Protein AF-A0A662CV36-F1 (afdb_monomer_lite)

Sequence (87 aa):
MIQQGNLPFKLEISQEQITPRSGLAIYAEVLRALRVEEKVERQLPPPGSNRGYRPWRYVEPLLLLLYGGGRHIEDLREIREDGALRG

pLDDT: mean 92.62, std 6.28, range [57.59, 98.38]

Radius of gyration: 19.02 Å; chains: 1; bounding box: 47×27×52 Å

Foldseek 3Di:
DDDDDPDPDDDDDDPDADDPLLVLLVVVVVCVVVVVLVVQQVPDDADPDPPDDRRCVVVSLVVSCVVSVHDDPCCSVVVVVRPVNVD

Secondary structure (DSSP, 8-state):
-PPP-SSSS----------TTHHHHHHHHHHHHTTHHHHHHHHSPPPSSTTSPPHHHHHHHHHHHHHTT--SGGGHHHHHH-TTT--

Structure (mmCIF, N/CA/C/O backbone):
data_AF-A0A662CV36-F1
#
_entry.id   AF-A0A662CV36-F1
#
loop_
_atom_site.group_PDB
_atom_site.id
_atom_site.type_symbol
_atom_site.label_atom_id
_atom_site.label_alt_id
_atom_site.label_comp_id
_atom_site.label_asym_id
_atom_site.label_entity_id
_atom_site.label_seq_id
_atom_site.pdbx_PDB_ins_code
_atom_site.Cartn_x
_atom_site.Cartn_y
_atom_site.Cartn_z
_atom_site.occupancy
_atom_site.B_iso_or_equiv
_atom_site.auth_seq_id
_atom_site.auth_comp_id
_atom_site.auth_asym_id
_atom_site.auth_atom_id
_atom_site.pdbx_PDB_model_num
ATOM 1 N N . MET A 1 1 ? -7.630 7.522 33.060 1.00 69.12 1 MET A N 1
ATOM 2 C CA . MET A 1 1 ? -8.999 6.969 33.150 1.00 69.12 1 MET A CA 1
ATOM 3 C C . MET A 1 1 ? -9.996 8.101 32.940 1.00 69.12 1 MET A C 1
ATOM 5 O O . MET A 1 1 ? -9.852 9.130 33.590 1.00 69.12 1 MET A O 1
ATOM 9 N N . ILE A 1 2 ? -10.923 7.963 31.990 1.00 80.25 2 ILE A N 1
ATOM 10 C CA . ILE A 1 2 ? -11.924 9.002 31.675 1.00 80.25 2 ILE A CA 1
ATOM 11 C C . ILE A 1 2 ? -13.098 8.874 32.668 1.00 80.25 2 ILE A C 1
ATOM 13 O O . ILE A 1 2 ? -13.356 7.775 33.162 1.00 80.25 2 ILE A O 1
ATOM 17 N N . GLN A 1 3 ? -13.786 9.975 33.005 1.00 84.06 3 GLN A N 1
ATOM 18 C CA . GLN A 1 3 ? -14.966 9.921 33.884 1.00 84.06 3 GLN A CA 1
ATOM 19 C C . GLN A 1 3 ? -16.067 9.027 33.280 1.00 84.06 3 GLN A C 1
ATOM 21 O O . GLN A 1 3 ? -16.347 9.099 32.084 1.00 84.06 3 GLN A O 1
ATOM 26 N N . GLN A 1 4 ? -16.677 8.168 34.105 1.00 83.50 4 GLN A N 1
ATOM 27 C CA . GLN A 1 4 ? -17.664 7.172 33.672 1.00 83.50 4 GLN A CA 1
ATOM 28 C C . GLN A 1 4 ? -19.052 7.808 33.476 1.00 83.50 4 GLN A C 1
ATOM 30 O O . GLN A 1 4 ? -19.594 8.404 34.404 1.00 83.50 4 GLN A O 1
ATOM 35 N N . GLY A 1 5 ? -19.617 7.662 32.272 1.00 84.62 5 GLY A N 1
ATOM 36 C CA . GLY A 1 5 ? -20.992 8.062 31.939 1.00 84.62 5 GLY A CA 1
ATOM 37 C C . GLY A 1 5 ? -22.019 6.937 32.147 1.00 84.62 5 GLY A C 1
ATOM 38 O O . GLY A 1 5 ? -21.739 5.940 32.802 1.00 84.62 5 GLY A O 1
ATOM 39 N N . ASN A 1 6 ? -23.201 7.061 31.534 1.00 92.88 6 ASN A N 1
ATOM 40 C CA . ASN A 1 6 ? -24.330 6.126 31.714 1.00 92.88 6 ASN A CA 1
ATOM 41 C C . ASN A 1 6 ? -24.142 4.725 31.085 1.00 92.88 6 ASN A C 1
ATOM 43 O O . ASN A 1 6 ? -25.026 3.880 31.204 1.00 92.88 6 ASN A O 1
ATOM 47 N N . LEU A 1 7 ? -23.035 4.474 30.379 1.00 91.88 7 LEU A N 1
ATOM 48 C CA . LEU A 1 7 ? -22.764 3.182 29.741 1.00 91.88 7 LEU A CA 1
ATOM 49 C C . LEU A 1 7 ? -22.201 2.172 30.763 1.00 91.88 7 LEU A C 1
ATOM 51 O O . LEU A 1 7 ? -21.427 2.560 31.642 1.00 91.88 7 LEU A O 1
ATOM 55 N N . PRO A 1 8 ? -22.524 0.866 30.649 1.00 93.12 8 PRO A N 1
ATOM 56 C CA . PRO A 1 8 ? -22.132 -0.156 31.626 1.00 93.12 8 PRO A CA 1
ATOM 57 C C . PRO A 1 8 ? -20.660 -0.607 31.499 1.00 93.12 8 PRO A C 1
ATOM 59 O O . PRO A 1 8 ? -20.323 -1.731 31.859 1.00 93.12 8 PRO A O 1
ATOM 62 N N . PHE A 1 9 ? -19.769 0.243 30.981 1.00 89.50 9 PHE A N 1
ATOM 63 C CA . PHE A 1 9 ? -18.337 -0.031 30.844 1.00 89.50 9 PHE A CA 1
ATOM 64 C C . PHE A 1 9 ? -17.500 1.236 31.062 1.00 89.50 9 PHE A C 1
ATOM 66 O O . PHE A 1 9 ? -17.987 2.361 30.943 1.00 89.50 9 PHE A O 1
ATOM 73 N N . LYS A 1 10 ? -16.221 1.045 31.401 1.00 88.19 10 LYS A N 1
ATOM 74 C CA . LYS A 1 10 ? -15.249 2.125 31.616 1.00 88.19 10 LYS A CA 1
ATOM 75 C C . LYS A 1 10 ? -14.382 2.298 30.374 1.00 88.19 10 LYS A C 1
ATOM 77 O O . LYS A 1 10 ? -14.022 1.316 29.736 1.00 88.19 10 LYS A O 1
ATOM 82 N N . LEU A 1 11 ? -14.048 3.546 30.056 1.00 90.12 11 LEU A N 1
ATOM 83 C CA . LEU A 1 11 ? -13.152 3.889 28.955 1.00 90.12 11 LEU A CA 1
ATOM 84 C C . LEU A 1 11 ? -11.758 4.231 29.485 1.00 90.12 11 LEU A C 1
ATOM 86 O O . LEU A 1 11 ? -11.599 4.980 30.458 1.00 90.12 11 LEU A O 1
ATOM 90 N N . GLU A 1 12 ? -10.749 3.716 28.797 1.00 90.19 12 GLU A N 1
ATOM 91 C CA . GLU A 1 12 ? -9.341 3.999 29.039 1.00 90.19 12 GLU A CA 1
ATOM 92 C C . GLU A 1 12 ? -8.665 4.468 27.746 1.00 90.19 12 GLU A C 1
ATOM 94 O O . GLU A 1 12 ? -9.145 4.199 26.646 1.00 90.19 12 GLU A O 1
ATOM 99 N N . ILE A 1 13 ? -7.578 5.229 27.888 1.00 90.44 13 ILE A N 1
ATOM 100 C CA . ILE A 1 13 ? -6.758 5.649 26.752 1.00 90.44 13 ILE A CA 1
ATOM 101 C C . ILE A 1 13 ? -5.845 4.479 26.399 1.00 90.44 13 ILE A C 1
ATOM 103 O O . ILE A 1 13 ? -5.057 4.046 27.236 1.00 90.44 13 ILE A O 1
ATOM 107 N N . SER A 1 14 ? -5.938 4.004 25.161 1.00 90.69 14 SER A N 1
ATOM 108 C CA . SER A 1 14 ? -5.034 2.990 24.627 1.00 90.69 14 SER A CA 1
ATOM 109 C C . SER A 1 14 ? -3.915 3.636 23.812 1.00 90.69 14 SER A C 1
ATOM 111 O O . SER A 1 14 ? -4.106 4.686 23.200 1.00 90.69 14 SER A O 1
ATOM 113 N N . GLN A 1 15 ? -2.752 2.987 23.812 1.00 92.69 15 GLN A N 1
ATOM 114 C CA . GLN A 1 15 ? -1.641 3.272 22.897 1.00 92.69 15 GLN A CA 1
ATOM 115 C C . GLN A 1 15 ? -1.606 2.275 21.725 1.00 92.69 15 GLN A C 1
ATOM 117 O O . GLN A 1 15 ? -0.669 2.287 20.929 1.00 92.69 15 GLN A O 1
ATOM 122 N N . GLU A 1 16 ? -2.599 1.385 21.628 1.00 92.31 16 GLU A N 1
ATOM 123 C CA . GLU A 1 16 ? -2.735 0.478 20.494 1.00 92.31 16 GLU A CA 1
ATOM 124 C C . GLU A 1 16 ? -2.959 1.275 19.212 1.00 92.31 16 GLU A C 1
ATOM 126 O O . GLU A 1 16 ? -3.865 2.105 19.111 1.00 92.31 16 GLU A O 1
ATOM 131 N N . GLN A 1 17 ? -2.125 0.999 18.216 1.00 91.69 17 GLN A N 1
ATOM 132 C CA . GLN A 1 17 ? -2.296 1.565 16.892 1.00 91.69 17 GLN A CA 1
ATOM 133 C C . GLN A 1 17 ? -3.246 0.672 16.098 1.00 91.69 17 GLN A C 1
ATOM 135 O O . GLN A 1 17 ? -3.060 -0.541 16.020 1.00 91.69 17 GLN A O 1
ATOM 140 N N . ILE A 1 18 ? -4.247 1.285 15.478 1.00 92.75 18 ILE A N 1
ATOM 141 C CA . ILE A 1 18 ? -5.176 0.616 14.570 1.00 92.75 18 ILE A CA 1
ATOM 142 C C . ILE A 1 18 ? -5.116 1.301 13.211 1.00 92.75 18 ILE A C 1
ATOM 144 O O . ILE A 1 18 ? -4.964 2.519 13.128 1.00 92.75 18 ILE A O 1
ATOM 148 N N . THR A 1 19 ? -5.251 0.520 12.142 1.00 93.25 19 THR A N 1
ATOM 149 C CA . THR A 1 19 ? -5.305 1.045 10.776 1.00 93.25 19 THR A CA 1
ATOM 150 C C . THR A 1 19 ? -6.644 0.698 10.125 1.00 93.25 19 THR A C 1
ATOM 152 O O . THR A 1 19 ? -7.053 -0.465 10.149 1.00 93.25 19 THR A O 1
ATOM 155 N N . PRO A 1 20 ? -7.326 1.662 9.479 1.00 92.19 20 PRO A N 1
ATOM 156 C CA . PRO A 1 20 ? -8.476 1.366 8.626 1.00 92.19 20 PRO A CA 1
ATOM 157 C C . PRO A 1 20 ? -8.063 0.740 7.280 1.00 92.19 20 PRO A C 1
ATOM 159 O O . PRO A 1 20 ? -8.917 0.418 6.460 1.00 92.19 20 PRO A O 1
ATOM 162 N N . ARG A 1 21 ? -6.757 0.584 7.024 1.00 93.44 21 ARG A N 1
ATOM 163 C CA . ARG A 1 21 ? -6.171 0.198 5.733 1.00 93.44 21 ARG A CA 1
ATOM 164 C C . ARG A 1 21 ? -5.485 -1.164 5.768 1.00 93.44 21 ARG A C 1
ATOM 166 O O . ARG A 1 21 ? -4.685 -1.460 4.887 1.00 93.44 21 ARG A O 1
ATOM 173 N N . SER A 1 22 ? -5.814 -2.024 6.732 1.00 92.56 22 SER A N 1
ATOM 174 C CA . SER A 1 22 ? -5.233 -3.373 6.855 1.00 92.56 22 SER A CA 1
ATOM 175 C C . SER A 1 22 ? -5.353 -4.211 5.572 1.00 92.56 22 SER A C 1
ATOM 177 O O . SER A 1 22 ? -4.461 -4.996 5.257 1.00 92.56 22 SER A O 1
ATOM 179 N N . GLY A 1 23 ? -6.397 -3.985 4.765 1.00 94.25 23 GLY A N 1
ATOM 180 C CA . GLY A 1 23 ? -6.551 -4.607 3.446 1.00 94.25 23 GLY A CA 1
ATOM 181 C C . GLY A 1 23 ? -5.415 -4.297 2.459 1.00 94.25 23 GLY A C 1
ATOM 182 O O . GLY A 1 23 ? -5.130 -5.120 1.589 1.00 94.25 23 GLY A O 1
ATOM 183 N N . LEU A 1 24 ? -4.714 -3.166 2.610 1.00 95.81 24 LEU A N 1
ATOM 184 C CA . LEU A 1 24 ? -3.542 -2.832 1.795 1.00 95.81 24 LEU A CA 1
ATOM 185 C C . LEU A 1 24 ? -2.36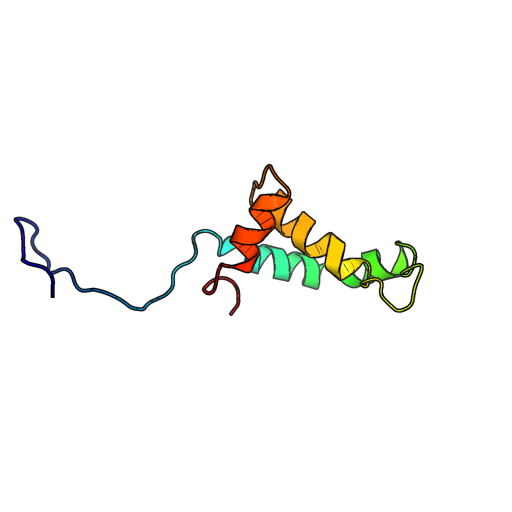4 -3.776 2.058 1.00 95.81 24 LEU A C 1
ATOM 187 O O . LEU A 1 24 ? -1.620 -4.070 1.127 1.00 95.81 24 LEU A O 1
ATOM 191 N N . ALA A 1 25 ? -2.217 -4.298 3.281 1.00 93.94 25 ALA A N 1
ATOM 192 C CA . ALA A 1 25 ? -1.178 -5.279 3.592 1.00 93.94 25 ALA A CA 1
ATOM 193 C C . ALA A 1 25 ? -1.409 -6.588 2.821 1.00 93.94 25 ALA A C 1
ATOM 195 O O . ALA A 1 25 ? -0.488 -7.120 2.204 1.00 93.94 25 ALA A O 1
ATOM 196 N N . ILE A 1 26 ? -2.662 -7.056 2.770 1.00 94.88 26 ILE A N 1
ATOM 197 C CA . ILE A 1 26 ? -3.048 -8.234 1.978 1.00 94.88 26 ILE A CA 1
ATOM 198 C C . ILE A 1 26 ? -2.791 -7.980 0.490 1.00 94.88 26 ILE A C 1
ATOM 200 O O . ILE A 1 26 ? -2.237 -8.830 -0.203 1.00 94.88 26 ILE A O 1
ATOM 204 N N . TYR A 1 27 ? -3.150 -6.800 -0.012 1.00 96.75 27 TYR A N 1
ATOM 205 C CA . TYR A 1 27 ? -2.896 -6.451 -1.405 1.00 96.75 27 TYR A CA 1
ATOM 206 C C . TYR A 1 27 ? -1.392 -6.411 -1.731 1.00 96.75 27 TYR A C 1
ATOM 208 O O . TYR A 1 27 ? -0.978 -6.937 -2.762 1.00 96.75 27 TYR A O 1
ATOM 216 N N . ALA A 1 28 ? -0.552 -5.898 -0.829 1.00 95.50 28 ALA A N 1
ATOM 217 C CA . ALA A 1 28 ? 0.902 -5.944 -0.983 1.00 95.50 28 ALA A CA 1
ATOM 218 C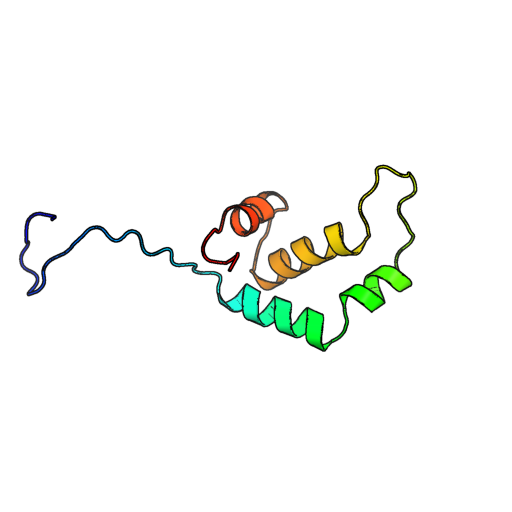 C . ALA A 1 28 ? 1.446 -7.387 -1.040 1.00 95.50 28 ALA A C 1
ATOM 220 O O . ALA A 1 28 ? 2.363 -7.666 -1.815 1.00 95.50 28 ALA A O 1
ATOM 221 N N . GLU A 1 29 ? 0.879 -8.323 -0.268 1.00 96.50 29 GLU A N 1
ATOM 222 C CA . GLU A 1 29 ? 1.205 -9.755 -0.385 1.00 96.50 29 GLU A CA 1
ATOM 223 C C . GLU A 1 29 ? 0.798 -10.325 -1.750 1.00 96.50 29 GLU A C 1
ATOM 225 O O . GLU A 1 29 ? 1.555 -11.081 -2.354 1.00 96.50 29 GLU A O 1
ATOM 230 N N . VAL A 1 30 ? -0.358 -9.928 -2.291 1.00 97.56 30 VAL A N 1
ATOM 231 C CA . VAL A 1 30 ? -0.788 -10.338 -3.640 1.00 97.56 30 VAL A CA 1
ATOM 232 C C . VAL A 1 30 ? 0.190 -9.837 -4.706 1.00 97.56 30 VAL A C 1
ATOM 234 O O . VAL A 1 30 ? 0.585 -10.608 -5.583 1.00 97.56 30 VAL A O 1
ATOM 237 N N . LEU A 1 31 ? 0.631 -8.577 -4.626 1.00 97.88 31 LEU A N 1
ATOM 238 C CA . LEU A 1 31 ? 1.629 -8.020 -5.548 1.00 97.88 31 LEU A CA 1
ATOM 239 C C . LEU A 1 31 ? 2.945 -8.813 -5.507 1.00 97.88 31 LEU A C 1
ATOM 241 O O . LEU A 1 31 ? 3.522 -9.102 -6.561 1.00 97.88 31 LEU A O 1
ATOM 245 N N . ARG A 1 32 ? 3.382 -9.223 -4.308 1.00 97.31 32 ARG A N 1
ATOM 246 C CA . ARG A 1 32 ? 4.555 -10.088 -4.114 1.00 97.31 32 ARG A CA 1
ATOM 247 C C . ARG A 1 32 ? 4.340 -11.491 -4.677 1.00 97.31 32 ARG A C 1
ATOM 249 O O . ARG A 1 32 ? 5.170 -11.972 -5.445 1.00 97.31 32 ARG A O 1
ATOM 256 N N . ALA A 1 33 ? 3.212 -12.129 -4.376 1.00 98.38 33 ALA A N 1
ATOM 257 C CA . ALA A 1 33 ? 2.883 -13.468 -4.868 1.00 98.38 33 ALA A CA 1
ATOM 258 C C . ALA A 1 33 ? 2.819 -13.529 -6.405 1.00 98.38 33 ALA A C 1
ATOM 260 O O . ALA A 1 33 ? 3.268 -14.498 -7.018 1.00 98.38 33 ALA A O 1
ATOM 261 N N . LEU A 1 34 ? 2.310 -12.470 -7.040 1.00 98.31 34 LEU A N 1
ATOM 262 C CA . LEU A 1 34 ? 2.221 -12.345 -8.498 1.00 98.31 34 LEU A CA 1
ATOM 263 C C . LEU A 1 34 ? 3.517 -11.861 -9.164 1.00 98.31 34 LEU A C 1
ATOM 265 O O . LEU A 1 34 ? 3.559 -11.757 -10.401 1.00 98.31 34 LEU A O 1
ATOM 269 N N . ARG A 1 35 ? 4.561 -11.590 -8.370 1.00 98.25 35 ARG A N 1
ATOM 270 C CA . ARG A 1 35 ? 5.865 -11.101 -8.830 1.00 98.25 35 ARG A CA 1
ATOM 271 C C . ARG A 1 35 ? 5.752 -9.831 -9.669 1.00 98.25 35 ARG A C 1
ATOM 273 O O . ARG A 1 35 ? 6.263 -9.739 -10.790 1.00 98.25 35 ARG A O 1
ATOM 280 N N . VAL A 1 36 ? 4.949 -8.886 -9.181 1.00 98.38 36 VAL A N 1
ATOM 281 C CA . VAL A 1 36 ? 4.678 -7.638 -9.902 1.00 98.38 36 VAL A CA 1
ATOM 282 C C . VAL A 1 36 ? 5.917 -6.747 -9.910 1.00 98.38 36 VAL A C 1
ATOM 284 O O . VAL A 1 36 ? 6.223 -6.191 -10.963 1.00 98.38 36 VAL A O 1
ATOM 287 N N . GLU A 1 37 ? 6.669 -6.679 -8.805 1.00 97.81 37 GLU A N 1
ATOM 288 C CA . GLU A 1 37 ? 7.934 -5.935 -8.740 1.00 97.81 37 GLU A CA 1
ATOM 289 C C . GLU A 1 37 ? 8.883 -6.368 -9.863 1.00 97.81 37 GLU A C 1
ATOM 291 O O . GLU A 1 37 ? 9.337 -5.533 -10.643 1.00 97.81 37 GLU A O 1
ATOM 296 N N . GLU A 1 38 ? 9.134 -7.670 -10.023 1.00 98.12 38 GLU A N 1
ATOM 297 C CA . GLU A 1 38 ? 10.078 -8.155 -11.033 1.00 98.12 38 GLU A CA 1
ATOM 298 C C . GLU A 1 38 ? 9.610 -7.853 -12.459 1.00 98.12 38 GLU A C 1
ATOM 300 O O . GLU A 1 38 ? 10.424 -7.594 -13.349 1.00 98.12 38 GLU A O 1
ATOM 305 N N . LYS A 1 39 ? 8.294 -7.875 -12.701 1.00 98.25 39 LYS A N 1
ATOM 306 C CA . LYS A 1 39 ? 7.729 -7.501 -14.003 1.00 98.25 39 LYS A CA 1
ATOM 307 C C . LYS A 1 39 ? 7.926 -6.016 -14.276 1.00 98.25 39 LYS A C 1
ATOM 309 O O . LYS A 1 39 ? 8.368 -5.674 -15.369 1.00 98.25 39 LYS A O 1
ATOM 314 N N . VAL A 1 40 ? 7.641 -5.166 -13.292 1.00 97.81 40 VAL A N 1
ATOM 315 C CA . VAL A 1 40 ? 7.807 -3.7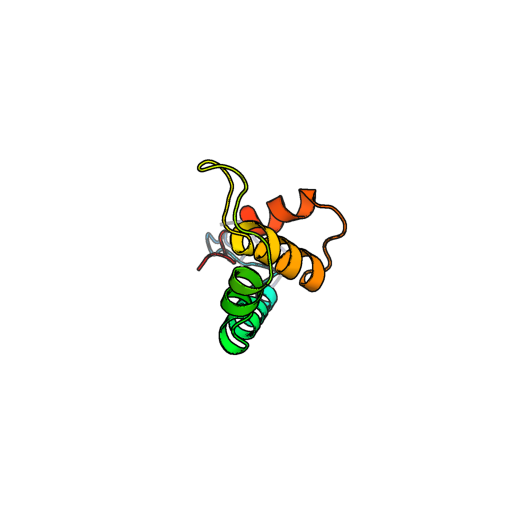11 -13.375 1.00 97.81 40 VAL A CA 1
ATOM 316 C C . VAL A 1 40 ? 9.268 -3.350 -13.636 1.00 97.81 40 VAL A C 1
ATOM 318 O O . VAL A 1 40 ? 9.561 -2.618 -14.576 1.00 97.81 40 VAL A O 1
ATOM 321 N N . GLU A 1 41 ? 10.187 -3.923 -12.866 1.00 96.81 41 GLU A N 1
ATOM 322 C CA . GLU A 1 41 ? 11.627 -3.668 -12.976 1.00 96.81 41 GLU A CA 1
ATOM 323 C C . GLU A 1 41 ? 12.219 -4.133 -14.311 1.00 96.81 41 GLU A C 1
ATOM 325 O O . GLU A 1 41 ? 13.176 -3.542 -14.801 1.00 96.81 41 GLU A O 1
ATOM 330 N N . ARG A 1 42 ? 11.644 -5.173 -14.926 1.00 97.25 42 ARG A N 1
ATOM 331 C CA . ARG A 1 42 ? 12.069 -5.659 -16.246 1.00 97.25 42 ARG A CA 1
ATOM 332 C C . ARG A 1 42 ? 11.470 -4.860 -17.404 1.00 97.25 42 ARG A C 1
ATOM 334 O O . ARG A 1 42 ? 12.083 -4.785 -18.464 1.00 97.25 42 ARG A O 1
ATOM 341 N N . GLN A 1 43 ? 10.240 -4.370 -17.257 1.00 97.19 43 GLN A N 1
ATOM 342 C CA . GLN A 1 43 ? 9.479 -3.765 -18.356 1.00 97.19 43 GLN A CA 1
ATOM 343 C C . GLN A 1 43 ? 9.621 -2.246 -18.431 1.00 97.19 43 GLN A C 1
ATOM 345 O O . GLN A 1 43 ? 9.470 -1.684 -19.515 1.00 97.19 43 GLN A O 1
ATOM 350 N N . LEU A 1 44 ? 9.885 -1.581 -17.307 1.00 95.19 44 LEU A N 1
ATOM 351 C CA . LEU A 1 44 ? 10.083 -0.138 -17.274 1.00 95.19 44 LEU A CA 1
ATOM 352 C C . LEU A 1 44 ? 11.561 0.220 -17.464 1.00 95.19 44 LEU A C 1
ATOM 354 O O . LEU A 1 44 ? 12.441 -0.543 -17.061 1.00 95.19 44 LEU A O 1
ATOM 358 N N . PRO A 1 45 ? 11.853 1.378 -18.082 1.00 93.38 45 PRO A N 1
ATOM 359 C CA . PRO A 1 45 ? 13.225 1.817 -18.264 1.00 93.38 45 PRO A CA 1
ATOM 360 C C . PRO A 1 45 ? 13.914 2.031 -16.908 1.00 93.38 45 PRO A C 1
ATOM 362 O O . PRO A 1 45 ? 13.267 2.455 -15.943 1.00 93.38 45 PRO A O 1
ATOM 365 N N . PRO A 1 46 ? 15.233 1.789 -16.829 1.00 90.06 46 PRO A N 1
ATOM 366 C CA . PRO A 1 46 ? 15.995 2.113 -15.637 1.00 90.06 46 PRO A CA 1
ATOM 367 C C . PRO A 1 46 ? 16.009 3.633 -15.404 1.00 90.06 46 PRO A C 1
AT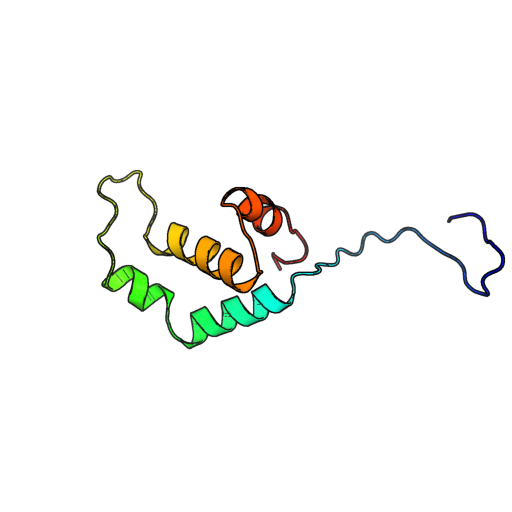OM 369 O O . PRO A 1 46 ? 15.734 4.418 -16.320 1.00 90.06 46 PRO A O 1
ATOM 372 N N . PRO A 1 47 ? 16.370 4.078 -14.191 1.00 90.31 47 PRO A N 1
ATOM 373 C CA . PRO A 1 47 ? 16.502 5.498 -13.907 1.00 90.31 47 PRO A CA 1
ATOM 374 C C . PRO A 1 47 ? 17.512 6.154 -14.855 1.00 90.31 47 PRO A C 1
ATOM 376 O O . PRO A 1 47 ? 18.631 5.672 -15.012 1.00 90.31 47 PRO A O 1
ATOM 379 N N . GLY A 1 48 ? 17.147 7.291 -15.453 1.00 87.62 48 GLY A N 1
ATOM 380 C CA . GLY A 1 48 ? 18.029 8.023 -16.377 1.00 87.62 48 GLY A CA 1
ATOM 381 C C . GLY A 1 48 ? 19.242 8.691 -15.711 1.00 87.62 48 GLY A C 1
ATOM 382 O O . GLY A 1 48 ? 20.107 9.225 -16.397 1.00 87.62 48 GLY A O 1
ATOM 383 N N . SER A 1 49 ? 19.318 8.684 -14.377 1.00 88.69 49 SER A N 1
ATOM 384 C CA . SER A 1 49 ? 20.474 9.154 -13.610 1.00 88.69 49 SER A CA 1
ATOM 385 C C . SER A 1 49 ? 20.705 8.266 -12.388 1.00 88.69 49 SER A C 1
ATOM 387 O O . SER A 1 49 ? 19.753 7.699 -11.851 1.00 88.69 49 SER A O 1
ATOM 389 N N . ASN A 1 50 ? 21.937 8.248 -11.863 1.00 86.38 50 ASN A N 1
ATOM 390 C CA . ASN A 1 50 ? 22.282 7.549 -10.612 1.00 86.38 50 ASN A CA 1
ATOM 391 C C . ASN A 1 50 ? 21.528 8.057 -9.368 1.00 86.38 50 ASN A C 1
ATOM 393 O O . ASN A 1 50 ? 21.676 7.486 -8.292 1.00 86.38 50 ASN A O 1
ATOM 397 N N . ARG A 1 51 ? 20.756 9.144 -9.482 1.00 88.44 51 ARG A N 1
ATOM 398 C CA . ARG A 1 51 ? 19.943 9.697 -8.389 1.00 88.44 51 ARG A CA 1
ATOM 399 C C . ARG A 1 51 ? 18.466 9.314 -8.487 1.00 88.44 51 ARG A C 1
ATOM 401 O O . ARG A 1 51 ? 17.711 9.635 -7.576 1.00 88.44 51 ARG A O 1
ATOM 408 N N . GLY A 1 52 ? 18.034 8.692 -9.585 1.00 87.94 52 GLY A N 1
ATOM 409 C CA . GLY A 1 52 ? 16.638 8.300 -9.758 1.00 87.94 52 GLY A CA 1
ATOM 410 C C . GLY A 1 52 ? 16.300 7.024 -8.987 1.00 87.94 52 GLY A C 1
ATOM 411 O O . GLY A 1 52 ? 17.157 6.169 -8.769 1.00 87.94 52 GLY A O 1
ATOM 412 N N . TYR A 1 53 ? 15.041 6.887 -8.570 1.00 90.69 53 TYR A N 1
ATOM 413 C CA . TYR A 1 53 ? 14.588 5.670 -7.899 1.00 90.69 53 TYR A CA 1
ATOM 414 C C . TYR A 1 53 ? 14.287 4.560 -8.897 1.00 90.69 53 TYR A C 1
ATOM 416 O O . TYR A 1 53 ? 13.830 4.823 -10.009 1.00 90.69 53 TYR A O 1
ATOM 424 N N . ARG A 1 54 ? 14.475 3.313 -8.451 1.00 94.12 54 ARG A N 1
ATOM 425 C CA . ARG A 1 54 ? 14.017 2.124 -9.174 1.00 94.12 54 ARG A CA 1
ATOM 426 C C . ARG A 1 54 ? 12.523 2.237 -9.528 1.00 94.12 54 ARG A C 1
ATOM 428 O O . ARG A 1 54 ? 11.769 2.754 -8.698 1.00 94.12 54 ARG A O 1
ATOM 435 N N . PRO A 1 55 ? 12.076 1.745 -10.695 1.00 95.75 55 PRO A N 1
ATOM 436 C CA . PRO A 1 55 ? 10.680 1.850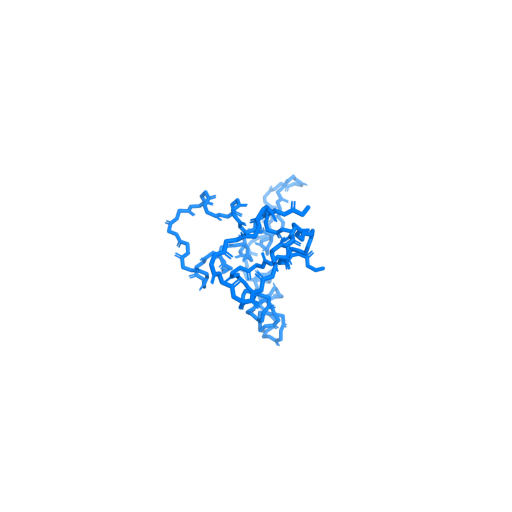 -11.115 1.00 95.75 55 PRO A CA 1
ATOM 437 C C . PRO A 1 55 ? 9.663 1.376 -10.066 1.00 95.75 55 PRO A C 1
ATOM 439 O O . PRO A 1 55 ? 8.659 2.051 -9.836 1.00 95.75 55 PRO A O 1
ATOM 442 N N . TRP A 1 56 ? 9.943 0.281 -9.353 1.00 96.69 56 TRP A N 1
ATOM 443 C CA . TRP A 1 56 ? 9.049 -0.248 -8.321 1.00 96.69 56 TRP A CA 1
ATOM 444 C C . TRP A 1 56 ? 8.776 0.741 -7.186 1.00 96.69 56 TRP A C 1
ATOM 446 O O . TRP A 1 56 ? 7.642 0.861 -6.727 1.00 96.69 56 TRP A O 1
ATOM 456 N N . ARG A 1 57 ? 9.779 1.545 -6.805 1.00 93.81 57 ARG A N 1
ATOM 457 C CA . ARG A 1 57 ? 9.650 2.570 -5.753 1.00 93.81 57 ARG A CA 1
ATOM 458 C C . ARG A 1 57 ? 8.643 3.667 -6.100 1.00 93.81 57 ARG A C 1
ATOM 460 O O . ARG A 1 57 ? 8.188 4.359 -5.194 1.00 93.81 57 ARG A O 1
ATOM 467 N N . TYR A 1 58 ? 8.317 3.833 -7.380 1.00 92.44 58 TYR A N 1
ATOM 468 C CA . TYR A 1 58 ? 7.255 4.723 -7.841 1.00 92.44 58 TYR A CA 1
ATOM 469 C C . TYR A 1 58 ? 5.926 3.994 -8.040 1.00 92.44 58 TYR A C 1
ATOM 471 O O . TYR A 1 58 ? 4.877 4.543 -7.714 1.00 92.44 58 TYR A O 1
ATOM 479 N N . VAL A 1 59 ? 5.959 2.774 -8.580 1.00 96.06 59 VAL A N 1
ATOM 480 C CA . VAL A 1 59 ? 4.748 2.037 -8.965 1.00 96.06 59 VAL A CA 1
ATOM 481 C C . VAL A 1 59 ? 4.003 1.480 -7.756 1.00 96.06 59 VAL A C 1
ATOM 483 O O . VAL A 1 59 ? 2.784 1.608 -7.693 1.00 96.06 59 VAL A O 1
ATOM 486 N N . GLU A 1 60 ? 4.703 0.902 -6.780 1.00 96.19 60 GLU A N 1
ATOM 487 C CA . GLU A 1 60 ? 4.065 0.280 -5.616 1.00 96.19 60 GLU A CA 1
ATOM 488 C C . GLU A 1 60 ? 3.169 1.251 -4.831 1.00 96.19 60 GLU A C 1
ATOM 490 O O . GLU A 1 60 ? 1.993 0.929 -4.644 1.00 96.19 60 GLU A O 1
ATOM 495 N N . PRO A 1 61 ? 3.625 2.463 -4.446 1.00 95.44 61 PRO A N 1
ATOM 496 C CA . PRO A 1 61 ? 2.766 3.402 -3.731 1.00 95.44 61 PRO A CA 1
ATOM 497 C C . PRO A 1 61 ? 1.510 3.776 -4.527 1.00 95.44 61 PRO A C 1
ATOM 499 O O . PRO A 1 61 ? 0.435 3.887 -3.947 1.00 95.44 61 PRO A O 1
ATOM 502 N N . LEU A 1 62 ? 1.619 3.918 -5.854 1.00 96.81 62 LEU A N 1
ATOM 503 C CA . LEU A 1 62 ? 0.478 4.225 -6.720 1.00 96.81 62 LEU A CA 1
ATOM 504 C C . LEU A 1 62 ? -0.515 3.061 -6.800 1.00 96.81 62 LEU A C 1
ATOM 506 O O . LEU A 1 62 ? -1.721 3.289 -6.791 1.00 96.81 62 LEU A O 1
ATOM 510 N N . LEU A 1 63 ? -0.037 1.816 -6.837 1.00 97.19 63 LEU A N 1
ATOM 511 C CA . LEU A 1 63 ? -0.913 0.645 -6.792 1.00 97.19 63 LEU A CA 1
ATOM 512 C C . LEU A 1 63 ? -1.675 0.575 -5.465 1.00 97.19 63 LEU A C 1
ATOM 514 O O . LEU A 1 63 ? -2.883 0.338 -5.477 1.00 97.19 63 LEU A O 1
ATOM 518 N N . LEU A 1 64 ? -0.990 0.799 -4.338 1.00 96.75 64 LEU A N 1
ATOM 519 C CA . LEU A 1 64 ? -1.617 0.826 -3.013 1.00 96.75 64 LEU A CA 1
ATOM 520 C C . LEU A 1 64 ? -2.635 1.966 -2.895 1.00 96.75 64 LEU A C 1
ATOM 522 O O . LEU A 1 64 ? -3.724 1.754 -2.369 1.00 96.75 64 LEU A O 1
ATOM 526 N N . LEU A 1 65 ? -2.306 3.148 -3.422 1.00 96.62 65 LEU A N 1
ATOM 527 C CA . LEU A 1 65 ? -3.201 4.301 -3.484 1.00 96.62 65 LEU A CA 1
ATOM 528 C C . LEU A 1 65 ? -4.488 3.976 -4.245 1.00 96.62 65 LEU A C 1
ATOM 530 O O . LEU A 1 65 ? -5.579 4.186 -3.723 1.00 96.62 65 LEU A O 1
ATOM 534 N N . LEU A 1 66 ? -4.358 3.442 -5.461 1.00 96.12 66 LEU A N 1
ATOM 535 C CA . LEU A 1 66 ? -5.495 3.130 -6.326 1.00 96.12 66 LEU A CA 1
ATOM 536 C C . LEU A 1 66 ? -6.393 2.055 -5.711 1.00 96.12 66 LEU A C 1
ATOM 538 O O . LEU A 1 66 ? -7.610 2.220 -5.678 1.00 96.12 66 LEU A O 1
ATOM 542 N N . TYR A 1 67 ? -5.805 0.975 -5.188 1.00 96.19 67 TYR A N 1
ATOM 543 C CA . TYR A 1 67 ? -6.572 -0.083 -4.528 1.00 96.19 67 TYR A CA 1
ATOM 544 C C . TYR A 1 67 ? -7.220 0.404 -3.224 1.00 96.19 67 TYR A C 1
ATOM 546 O O . TYR A 1 67 ? -8.341 0.022 -2.902 1.00 96.19 67 TYR A O 1
ATOM 554 N N . GLY A 1 68 ? -6.539 1.293 -2.496 1.00 93.88 68 GLY A N 1
ATOM 555 C CA . GLY A 1 68 ? -7.050 1.939 -1.290 1.00 93.88 68 GLY A CA 1
ATOM 556 C C . GLY A 1 68 ? -8.120 3.004 -1.534 1.00 93.88 68 GLY A C 1
ATOM 557 O O . GLY A 1 68 ? -8.643 3.546 -0.564 1.00 93.88 68 GLY A O 1
ATOM 558 N N . GLY A 1 69 ? -8.453 3.312 -2.793 1.00 94.69 69 GLY A N 1
ATOM 559 C CA . GLY A 1 69 ? -9.468 4.308 -3.149 1.00 94.69 69 GLY A CA 1
ATOM 560 C C . GLY A 1 69 ? -8.997 5.763 -3.061 1.00 94.69 69 GLY A C 1
ATOM 561 O O . GLY A 1 69 ? -9.829 6.669 -3.004 1.00 94.69 69 GLY A O 1
ATOM 562 N N . GLY A 1 70 ? -7.684 5.999 -3.048 1.00 94.50 70 GLY A N 1
ATOM 563 C CA . GLY A 1 70 ? -7.114 7.341 -3.078 1.00 94.50 70 GLY A CA 1
ATOM 564 C C . GLY A 1 70 ? -7.422 8.073 -4.385 1.00 94.50 70 GLY A C 1
ATOM 565 O O . GLY A 1 70 ? -7.519 7.468 -5.456 1.00 94.50 70 GLY A O 1
ATOM 566 N N . ARG A 1 71 ? -7.597 9.391 -4.294 1.00 95.00 71 ARG A N 1
ATOM 567 C CA . ARG A 1 71 ? -8.020 10.256 -5.410 1.00 95.00 71 ARG A CA 1
ATOM 568 C C . ARG A 1 71 ? -6.947 11.255 -5.817 1.00 95.00 71 ARG A C 1
ATOM 570 O O . ARG A 1 71 ? -6.943 11.706 -6.961 1.00 95.00 71 ARG A O 1
ATOM 577 N N . HIS A 1 72 ? -6.049 11.586 -4.898 1.00 96.62 72 HIS A N 1
ATOM 578 C CA . HIS A 1 72 ? -4.976 12.549 -5.098 1.00 96.62 72 HIS A CA 1
ATOM 579 C C . HIS A 1 72 ? -3.624 11.916 -4.762 1.00 96.62 72 HIS A C 1
ATOM 581 O O . HIS A 1 72 ? -3.529 11.013 -3.933 1.00 96.62 72 HIS A O 1
ATOM 587 N N . ILE A 1 73 ? -2.551 12.387 -5.404 1.00 95.81 73 ILE A N 1
ATOM 588 C CA . ILE A 1 73 ? -1.191 11.886 -5.134 1.00 95.81 73 ILE A CA 1
ATOM 589 C C . ILE A 1 73 ? -0.801 12.180 -3.679 1.00 95.81 73 ILE A C 1
ATOM 591 O O . ILE A 1 73 ? -0.069 11.416 -3.053 1.00 95.81 73 ILE A O 1
ATOM 595 N N . GLU A 1 74 ? -1.317 13.270 -3.118 1.00 96.38 74 GLU A N 1
ATOM 596 C CA . GLU A 1 74 ? -1.141 13.672 -1.728 1.00 96.38 74 GLU A CA 1
ATOM 597 C C . GLU A 1 74 ? -1.647 12.619 -0.735 1.00 96.38 74 GLU A C 1
ATOM 599 O O . GLU A 1 74 ? -1.062 12.498 0.342 1.00 96.38 74 GLU A O 1
ATOM 604 N N . ASP A 1 75 ? -2.636 11.801 -1.109 1.00 95.38 75 ASP A N 1
ATOM 605 C CA . ASP A 1 75 ? -3.189 10.746 -0.249 1.00 95.38 75 ASP A CA 1
ATOM 606 C C . ASP A 1 75 ? -2.151 9.630 0.019 1.00 95.38 75 ASP A C 1
ATOM 608 O O . ASP A 1 75 ? -2.257 8.874 0.987 1.00 95.38 75 ASP A O 1
ATOM 612 N N . LEU A 1 76 ? -1.058 9.565 -0.763 1.00 94.81 76 LEU A N 1
ATOM 613 C CA . LEU A 1 76 ? 0.103 8.718 -0.451 1.00 94.81 76 LEU A CA 1
ATOM 614 C C . LEU A 1 76 ? 0.702 9.031 0.922 1.00 94.81 76 LEU A C 1
ATOM 616 O O . LEU A 1 76 ? 1.304 8.153 1.545 1.00 94.81 76 LEU A O 1
ATOM 620 N N . ARG A 1 77 ? 0.562 10.273 1.402 1.00 94.44 77 ARG A N 1
ATOM 621 C CA . ARG A 1 77 ? 1.013 10.664 2.742 1.00 94.44 77 ARG A CA 1
ATOM 622 C C . ARG A 1 77 ? 0.269 9.892 3.810 1.00 94.44 77 ARG A C 1
ATOM 624 O O . ARG A 1 77 ? 0.895 9.476 4.773 1.00 94.44 77 ARG A O 1
ATOM 631 N N . GLU A 1 78 ? -1.014 9.625 3.601 1.00 93.06 78 GLU A N 1
ATOM 632 C CA . GLU A 1 78 ? -1.809 8.919 4.588 1.00 93.06 78 GLU A CA 1
ATOM 633 C C . GLU A 1 78 ? -1.372 7.451 4.722 1.00 93.06 78 GLU A C 1
ATOM 635 O O . GLU A 1 78 ? -1.319 6.938 5.836 1.00 93.06 78 GLU A O 1
ATOM 640 N N . ILE A 1 79 ? -0.998 6.792 3.615 1.00 93.44 79 ILE A N 1
ATOM 641 C CA . ILE A 1 79 ? -0.391 5.445 3.625 1.00 93.44 79 ILE A CA 1
ATOM 642 C C . ILE A 1 79 ? 1.004 5.498 4.262 1.00 93.44 79 ILE A C 1
ATOM 644 O O . ILE A 1 79 ? 1.402 4.615 5.019 1.00 93.44 79 ILE A O 1
ATOM 648 N N . ARG A 1 80 ? 1.774 6.545 3.953 1.00 92.44 80 ARG A N 1
ATOM 649 C CA . ARG A 1 80 ? 3.134 6.737 4.466 1.00 92.44 80 ARG A CA 1
ATOM 650 C C . ARG A 1 80 ? 3.161 7.020 5.970 1.00 92.44 80 ARG A C 1
ATOM 652 O O . ARG A 1 80 ? 4.131 6.682 6.632 1.00 92.44 80 ARG A O 1
ATOM 659 N N . GLU A 1 81 ? 2.155 7.684 6.502 1.00 93.12 81 GLU A N 1
ATOM 660 C CA . GLU A 1 81 ? 2.101 8.086 7.910 1.00 93.12 81 GLU A CA 1
ATOM 661 C C . GLU A 1 81 ? 1.362 7.053 8.772 1.00 93.12 81 GLU A C 1
ATOM 663 O O . GLU A 1 81 ? 1.374 7.153 9.996 1.00 93.12 81 GLU A O 1
ATOM 668 N N . ASP A 1 82 ? 0.786 6.018 8.152 1.00 93.56 82 ASP A N 1
ATOM 669 C CA . ASP A 1 82 ? 0.132 4.914 8.847 1.00 93.56 82 ASP A CA 1
ATOM 670 C C . ASP A 1 82 ? 1.152 3.968 9.500 1.00 93.56 82 ASP A C 1
ATOM 672 O O . ASP A 1 82 ? 1.686 3.049 8.872 1.00 93.56 82 ASP A O 1
ATOM 676 N N . GLY A 1 83 ? 1.425 4.207 10.783 1.00 91.62 83 GLY A N 1
ATOM 677 C CA . GLY A 1 83 ? 2.314 3.373 11.592 1.00 91.62 83 GLY A CA 1
ATOM 678 C C . GLY A 1 83 ? 1.786 1.957 11.834 1.00 91.62 83 GLY A C 1
ATOM 679 O O . GLY A 1 83 ? 2.587 1.036 11.944 1.00 91.62 83 GLY A O 1
ATOM 680 N N . ALA A 1 84 ? 0.465 1.754 11.851 1.00 92.56 84 ALA A N 1
ATOM 681 C CA . ALA A 1 84 ? -0.139 0.432 12.042 1.00 92.56 84 ALA A CA 1
ATOM 682 C C . ALA A 1 84 ? -0.138 -0.423 10.764 1.00 92.56 84 ALA A C 1
ATOM 684 O O . ALA A 1 84 ? -0.222 -1.646 10.847 1.00 92.56 84 ALA A O 1
ATOM 685 N N . LEU A 1 85 ? -0.049 0.196 9.583 1.00 90.81 85 LEU A N 1
ATOM 686 C CA . LEU A 1 85 ? 0.081 -0.514 8.306 1.00 90.81 85 LEU A CA 1
ATOM 687 C C . LEU A 1 85 ? 1.522 -0.975 8.028 1.00 90.81 85 LEU A C 1
ATOM 689 O O . LEU A 1 85 ? 1.743 -1.947 7.308 1.00 90.81 85 LEU A O 1
ATOM 693 N N . ARG A 1 86 ? 2.503 -0.268 8.591 1.00 72.56 86 ARG A N 1
ATOM 694 C CA . ARG A 1 86 ? 3.934 -0.565 8.485 1.00 72.56 86 ARG A CA 1
ATOM 695 C C . ARG A 1 86 ? 4.354 -1.483 9.632 1.00 72.56 86 ARG A C 1
ATOM 697 O O . ARG A 1 86 ? 5.029 -1.036 10.555 1.00 72.56 86 ARG A O 1
ATOM 704 N N . GLY A 1 87 ? 3.878 -2.725 9.589 1.00 57.59 87 GLY A N 1
ATOM 705 C CA . GLY A 1 87 ? 4.345 -3.787 10.487 1.00 57.59 87 GLY A CA 1
ATOM 706 C C . GLY A 1 87 ? 5.831 -4.071 10.317 1.00 57.59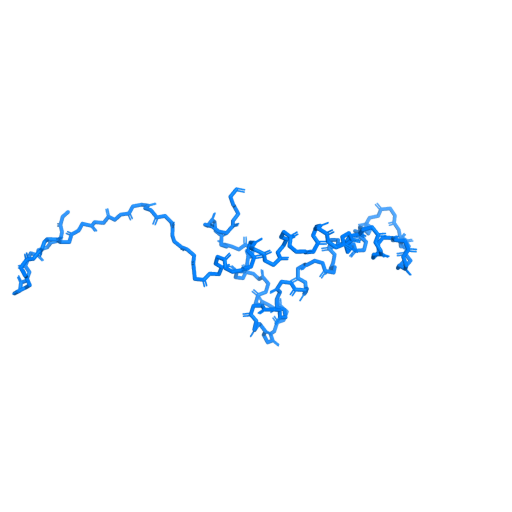 87 GLY A C 1
ATOM 707 O O . GLY A 1 87 ? 6.306 -4.017 9.158 1.00 57.59 87 GLY A O 1
#